Protein AF-A0A506UV73-F1 (afdb_monomer)

Structure (mmCIF, N/CA/C/O backbone):
data_AF-A0A506UV73-F1
#
_entry.id   AF-A0A506UV73-F1
#
loop_
_atom_site.group_PDB
_atom_site.id
_atom_site.type_symbol
_atom_site.label_atom_id
_atom_site.label_alt_id
_atom_site.label_comp_id
_atom_site.label_asym_id
_atom_site.label_entity_id
_atom_site.label_seq_id
_atom_site.pdbx_PDB_ins_code
_atom_site.Cartn_x
_atom_site.Cartn_y
_atom_site.Cartn_z
_atom_site.occupancy
_atom_site.B_iso_or_equiv
_atom_site.auth_seq_id
_atom_site.auth_comp_id
_atom_site.auth_asym_id
_atom_site.auth_atom_id
_atom_site.pdbx_PDB_model_num
ATOM 1 N N . ALA A 1 1 ? 9.030 -14.835 5.294 1.00 77.69 1 ALA A N 1
ATOM 2 C CA . ALA A 1 1 ? 9.624 -13.943 4.277 1.00 77.69 1 ALA A CA 1
ATOM 3 C C . ALA A 1 1 ? 8.869 -12.618 4.320 1.00 77.69 1 ALA A C 1
ATOM 5 O O . ALA A 1 1 ? 7.652 -12.662 4.441 1.00 77.69 1 ALA A O 1
ATOM 6 N N . LEU A 1 2 ? 9.565 -11.475 4.310 1.00 96.19 2 LEU A N 1
ATOM 7 C CA . LEU A 1 2 ? 8.979 -10.156 4.622 1.00 96.19 2 LEU A CA 1
ATOM 8 C C . LEU A 1 2 ? 7.932 -9.689 3.600 1.00 96.19 2 LEU A C 1
ATOM 10 O O . LEU A 1 2 ? 6.946 -9.071 3.979 1.00 96.19 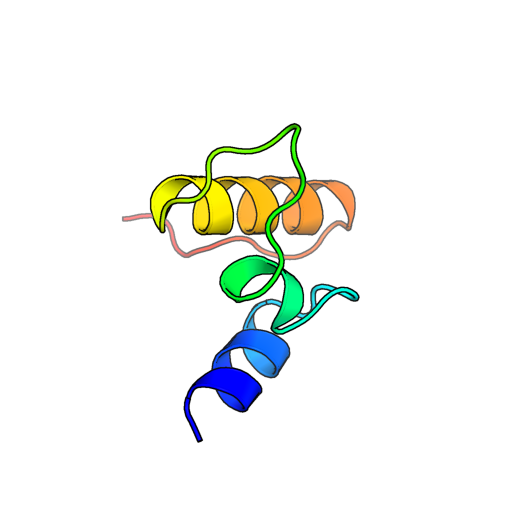2 LEU A O 1
ATOM 14 N N . VAL A 1 3 ? 8.110 -10.047 2.328 1.00 97.06 3 VAL A N 1
ATOM 15 C CA . VAL A 1 3 ? 7.180 -9.696 1.244 1.00 97.06 3 VAL A CA 1
ATOM 16 C C . VAL A 1 3 ? 5.794 -10.314 1.465 1.00 97.06 3 VAL A C 1
ATOM 18 O O . VAL A 1 3 ? 4.798 -9.605 1.422 1.00 97.06 3 VAL A O 1
ATOM 21 N N . PHE A 1 4 ? 5.720 -11.600 1.822 1.00 97.56 4 PHE A N 1
ATOM 22 C CA . PHE A 1 4 ? 4.435 -12.248 2.118 1.00 97.56 4 PHE A CA 1
ATOM 23 C C . PHE A 1 4 ? 3.734 -11.651 3.342 1.00 97.56 4 PHE A C 1
ATOM 25 O O . PHE A 1 4 ? 2.511 -11.649 3.416 1.00 97.56 4 PHE A O 1
ATOM 32 N N . GLU A 1 5 ? 4.494 -11.132 4.310 1.00 98.25 5 GLU A N 1
ATOM 33 C CA . GLU A 1 5 ? 3.907 -10.450 5.464 1.00 98.25 5 GLU A CA 1
ATOM 34 C C . GLU A 1 5 ? 3.329 -9.084 5.074 1.00 98.25 5 GLU A C 1
ATOM 36 O O . GLU A 1 5 ? 2.252 -8.723 5.543 1.00 98.25 5 GLU A O 1
ATOM 41 N N . PHE A 1 6 ? 3.985 -8.357 4.164 1.00 98.00 6 PHE A N 1
ATOM 42 C CA . PHE A 1 6 ? 3.435 -7.133 3.580 1.00 98.00 6 PHE A CA 1
ATOM 43 C C . PHE A 1 6 ? 2.112 -7.404 2.849 1.00 98.00 6 PHE A C 1
ATOM 45 O O . PHE A 1 6 ? 1.117 -6.732 3.122 1.00 98.00 6 PHE A O 1
ATOM 52 N N . GLU A 1 7 ? 2.056 -8.421 1.989 1.00 98.44 7 GLU A N 1
ATOM 53 C CA . GLU A 1 7 ? 0.828 -8.805 1.274 1.00 98.44 7 GLU A CA 1
ATOM 54 C C . GLU A 1 7 ? -0.293 -9.189 2.249 1.00 98.44 7 GLU A C 1
ATOM 56 O O . GLU A 1 7 ? -1.415 -8.690 2.152 1.00 98.44 7 GLU A O 1
ATOM 61 N N . ARG A 1 8 ? 0.031 -10.008 3.258 1.00 98.19 8 ARG A N 1
ATOM 62 C CA . ARG A 1 8 ? -0.921 -10.445 4.286 1.00 98.19 8 ARG A CA 1
ATOM 63 C C . ARG A 1 8 ? -1.486 -9.284 5.109 1.00 98.19 8 ARG A C 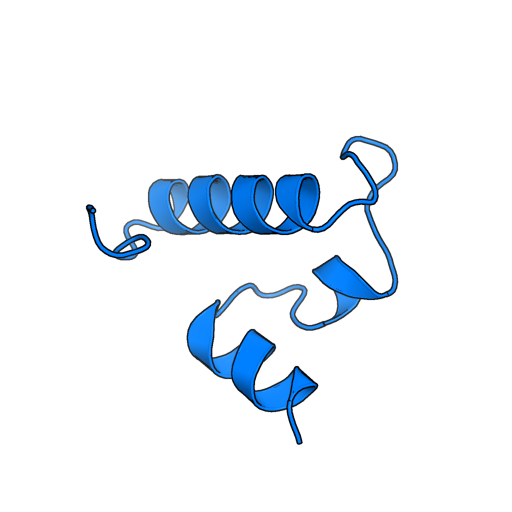1
ATOM 65 O O . ARG A 1 8 ? -2.659 -9.322 5.469 1.00 98.19 8 ARG A O 1
ATOM 72 N N . LEU A 1 9 ? -0.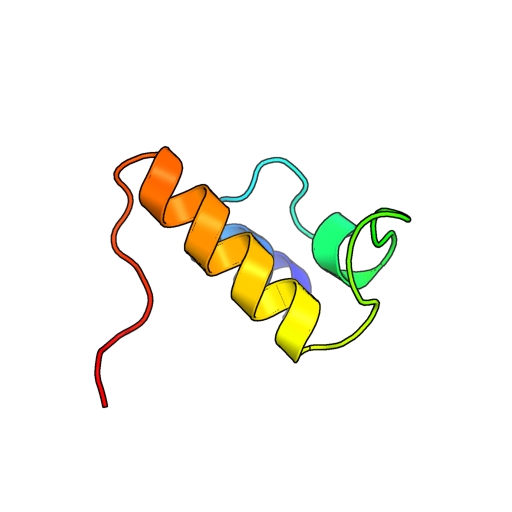661 -8.295 5.460 1.00 97.88 9 LEU A N 1
ATOM 73 C CA . LEU A 1 9 ? -1.070 -7.158 6.294 1.00 97.88 9 LEU A CA 1
ATOM 74 C C . LEU A 1 9 ? -1.815 -6.081 5.501 1.00 97.88 9 LEU A C 1
ATOM 76 O O . LEU A 1 9 ? -2.766 -5.491 6.013 1.00 97.88 9 LEU A O 1
ATOM 80 N N . THR A 1 10 ? -1.369 -5.791 4.278 1.00 98.12 10 THR A N 1
ATOM 81 C CA . THR A 1 10 ? -1.981 -4.750 3.441 1.00 98.12 10 THR A CA 1
ATOM 82 C C . THR A 1 10 ? -3.278 -5.225 2.805 1.00 98.12 10 THR A C 1
ATOM 84 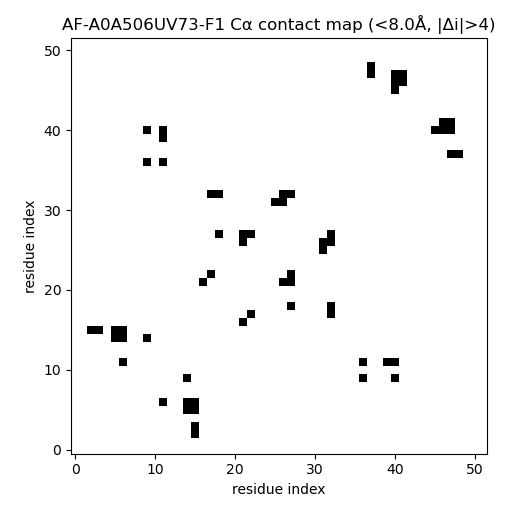O O . THR A 1 10 ? -4.206 -4.422 2.682 1.00 98.12 10 THR A O 1
ATOM 87 N N . GLU A 1 11 ? -3.362 -6.519 2.473 1.00 98.38 11 GLU A N 1
ATOM 88 C CA . GLU A 1 11 ? -4.478 -7.167 1.773 1.00 98.38 11 GLU A CA 1
ATOM 89 C C . GLU A 1 11 ? -4.758 -6.567 0.385 1.00 98.38 11 GLU A C 1
ATOM 91 O O . GLU A 1 11 ? -5.816 -6.820 -0.193 1.00 98.38 11 GLU A O 1
ATOM 96 N N . HIS A 1 12 ? -3.835 -5.754 -0.137 1.00 98.12 12 HIS A N 1
ATOM 97 C CA . HIS A 1 12 ? -3.984 -5.109 -1.432 1.00 98.12 12 HIS A CA 1
ATOM 98 C C . HIS A 1 12 ? -3.900 -6.168 -2.542 1.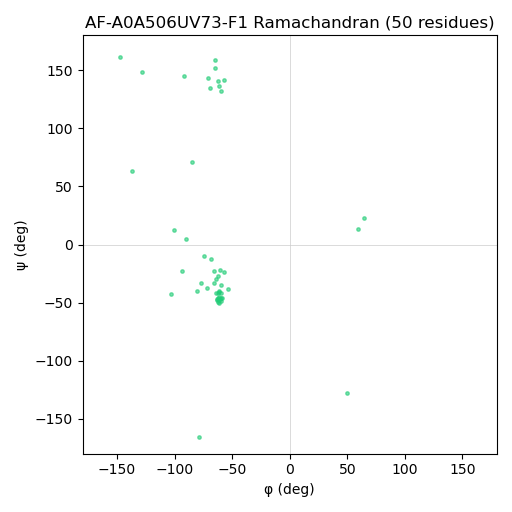00 98.12 12 HIS A C 1
ATOM 100 O O . HIS A 1 12 ? -2.999 -7.008 -2.484 1.00 98.12 12 HIS A O 1
ATOM 106 N N . PRO A 1 13 ? -4.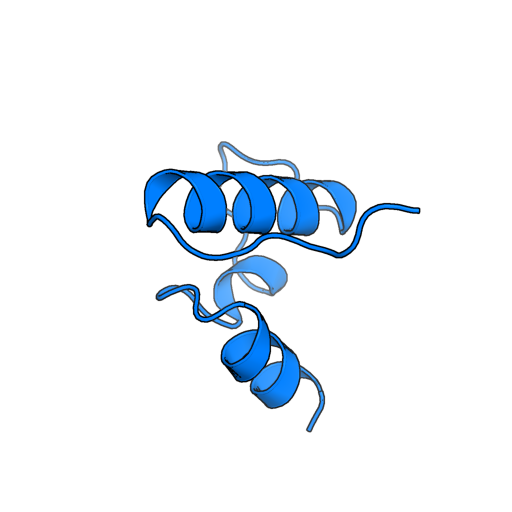790 -6.149 -3.551 1.00 98.00 13 PRO A N 1
ATOM 107 C CA . PRO A 1 13 ? -4.802 -7.154 -4.616 1.00 98.00 13 PRO A CA 1
ATOM 108 C C . PRO A 1 13 ? -3.488 -7.204 -5.403 1.00 98.00 13 PRO A C 1
ATOM 110 O O . PRO A 1 13 ? -3.048 -8.291 -5.760 1.00 98.00 13 PRO A O 1
ATOM 113 N N . ASP A 1 14 ? -2.842 -6.053 -5.598 1.00 97.62 14 ASP A N 1
ATOM 114 C CA . ASP A 1 14 ? -1.553 -5.964 -6.302 1.00 97.62 14 ASP A CA 1
ATOM 115 C C . ASP A 1 14 ? -0.376 -6.475 -5.448 1.00 97.62 14 ASP A C 1
ATOM 117 O O . ASP A 1 14 ? 0.731 -6.647 -5.944 1.00 97.62 14 ASP A O 1
ATOM 121 N N . GLY A 1 15 ? -0.594 -6.737 -4.154 1.00 97.81 15 GLY A N 1
ATOM 122 C CA . GLY A 1 15 ? 0.396 -7.357 -3.281 1.00 97.81 15 GLY A CA 1
ATOM 123 C C . GLY A 1 15 ? 1.769 -6.687 -3.353 1.00 97.81 15 GLY A C 1
ATOM 124 O O . GLY A 1 15 ? 1.900 -5.473 -3.189 1.00 97.81 15 GLY A O 1
ATOM 125 N N . SER A 1 16 ? 2.806 -7.488 -3.583 1.00 97.38 16 SER A N 1
ATOM 126 C CA . S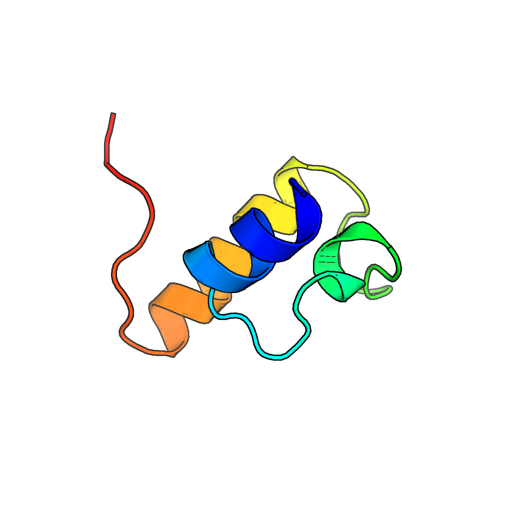ER A 1 16 ? 4.188 -7.019 -3.684 1.00 97.38 16 SER A CA 1
ATOM 127 C C . SER A 1 16 ? 4.507 -6.159 -4.910 1.00 97.38 16 SER A C 1
ATOM 129 O O . SER A 1 16 ? 5.530 -5.465 -4.888 1.00 97.38 16 SER A O 1
ATOM 131 N N . ASP A 1 17 ? 3.629 -6.099 -5.915 1.00 97.50 17 ASP A N 1
ATOM 132 C CA . ASP A 1 17 ? 3.801 -5.204 -7.066 1.00 97.50 17 ASP A CA 1
ATOM 133 C C . ASP A 1 17 ? 3.799 -3.739 -6.626 1.00 97.50 17 ASP A C 1
ATOM 135 O O . ASP A 1 17 ? 4.512 -2.923 -7.202 1.00 97.50 17 ASP A O 1
ATOM 139 N N . LEU A 1 18 ? 3.138 -3.419 -5.508 1.00 97.25 18 LEU A N 1
ATOM 140 C CA . LEU A 1 18 ? 3.219 -2.093 -4.899 1.00 97.25 18 LEU A CA 1
ATOM 141 C C . LEU A 1 18 ? 4.652 -1.659 -4.558 1.00 97.25 18 LEU A C 1
ATOM 143 O O . LEU A 1 18 ? 4.882 -0.460 -4.428 1.00 97.25 18 LEU A O 1
ATOM 147 N N . ILE A 1 19 ? 5.586 -2.596 -4.372 1.00 97.31 19 ILE A N 1
ATOM 148 C CA . ILE A 1 19 ? 6.996 -2.332 -4.045 1.00 97.31 19 ILE A CA 1
ATOM 149 C C . ILE A 1 19 ? 7.891 -2.520 -5.274 1.00 97.31 19 ILE A C 1
ATOM 151 O O . ILE A 1 19 ? 8.815 -1.739 -5.474 1.00 97.31 19 ILE A O 1
ATOM 155 N N . PHE A 1 20 ? 7.661 -3.568 -6.069 1.00 97.00 20 PHE A N 1
ATOM 156 C CA . PHE A 1 20 ? 8.572 -3.945 -7.159 1.00 97.00 20 PHE A CA 1
ATOM 157 C C . PHE A 1 20 ? 8.194 -3.356 -8.521 1.00 97.00 20 PHE A C 1
ATOM 159 O O . PHE A 1 20 ? 9.060 -3.240 -9.387 1.00 97.00 20 PHE A O 1
ATOM 166 N N . TYR A 1 21 ? 6.925 -2.990 -8.706 1.00 96.50 21 TYR A N 1
ATOM 167 C CA . TYR A 1 21 ? 6.357 -2.507 -9.965 1.00 96.50 21 TYR A CA 1
ATOM 168 C C . TYR A 1 21 ? 5.437 -1.300 -9.705 1.00 96.50 21 TYR A C 1
ATOM 170 O O . TYR A 1 21 ? 4.225 -1.376 -9.925 1.00 96.50 21 TYR A O 1
ATOM 178 N N . PRO A 1 22 ? 5.992 -0.183 -9.198 1.00 93.38 22 PRO A N 1
ATOM 179 C CA . PRO A 1 22 ? 5.227 1.027 -8.918 1.00 93.38 22 PRO A CA 1
ATOM 180 C C . PRO A 1 22 ? 4.508 1.532 -10.175 1.00 93.38 22 PRO A C 1
ATOM 182 O O . PRO A 1 22 ? 5.056 1.508 -11.277 1.00 93.38 22 PRO A O 1
ATOM 185 N N . ARG A 1 23 ? 3.280 2.026 -9.999 1.00 91.69 23 ARG A N 1
ATOM 186 C CA . ARG A 1 23 ? 2.523 2.676 -11.074 1.00 91.69 23 ARG A CA 1
ATOM 187 C C . ARG A 1 23 ? 3.129 4.040 -11.402 1.00 91.69 23 ARG A C 1
ATOM 189 O O . ARG A 1 23 ? 3.520 4.769 -10.495 1.00 91.69 23 ARG A O 1
ATOM 196 N N . ASP A 1 24 ? 3.124 4.412 -12.681 1.00 93.19 24 ASP A N 1
ATOM 197 C CA . ASP A 1 24 ? 3.685 5.687 -13.163 1.00 93.19 24 ASP A CA 1
ATOM 198 C C . ASP A 1 24 ? 3.012 6.932 -12.547 1.00 93.19 24 ASP A C 1
ATOM 200 O O . ASP A 1 24 ? 3.586 8.020 -12.546 1.00 93.19 24 ASP A O 1
ATOM 204 N N . ASP A 1 25 ? 1.783 6.794 -12.036 1.00 92.19 25 ASP A N 1
ATOM 205 C CA . ASP A 1 25 ? 0.990 7.868 -11.426 1.00 92.19 25 ASP A CA 1
ATOM 206 C C . ASP A 1 25 ? 1.211 8.028 -9.911 1.00 92.19 25 ASP A C 1
ATOM 208 O O . ASP A 1 25 ? 0.565 8.863 -9.268 1.00 92.19 25 ASP A O 1
ATOM 212 N N . ARG A 1 26 ? 2.142 7.262 -9.334 1.00 92.25 26 ARG A N 1
ATOM 213 C CA . ARG A 1 26 ? 2.493 7.285 -7.914 1.00 92.25 26 ARG A CA 1
ATOM 214 C C . ARG A 1 26 ? 3.999 7.453 -7.741 1.00 92.25 26 ARG A C 1
ATOM 216 O O . ARG A 1 26 ? 4.797 6.958 -8.524 1.00 92.25 26 ARG A O 1
ATOM 223 N N . GLU A 1 27 ? 4.396 8.118 -6.663 1.00 93.12 27 GLU A N 1
ATOM 224 C CA . GLU A 1 27 ? 5.796 8.172 -6.248 1.00 93.12 27 GLU A CA 1
ATOM 225 C C . GLU A 1 27 ? 6.359 6.763 -5.967 1.00 93.12 27 GLU A C 1
ATOM 227 O O . GLU A 1 27 ? 5.739 5.965 -5.255 1.00 93.12 27 GLU A O 1
ATOM 232 N N . ASP A 1 28 ? 7.543 6.468 -6.510 1.00 96.75 28 ASP A N 1
ATOM 233 C CA . ASP A 1 28 ? 8.310 5.252 -6.220 1.00 96.75 28 ASP A CA 1
ATOM 234 C C . ASP A 1 28 ? 9.157 5.438 -4.950 1.00 96.75 28 ASP A C 1
ATOM 236 O O . ASP A 1 28 ? 10.375 5.629 -4.986 1.00 96.75 28 ASP A O 1
ATOM 240 N N . SER A 1 29 ? 8.473 5.483 -3.808 1.00 97.38 29 SER A N 1
ATOM 241 C CA . SER A 1 29 ? 9.080 5.645 -2.486 1.00 97.38 29 SER A CA 1
ATOM 242 C C . SER A 1 29 ? 8.282 4.901 -1.409 1.00 97.38 29 SER A C 1
ATOM 244 O O . SER A 1 29 ? 7.103 4.587 -1.616 1.00 97.38 29 SER A O 1
ATOM 246 N N . PRO A 1 30 ? 8.875 4.622 -0.229 1.00 97.31 30 PRO A N 1
ATOM 247 C CA . PRO A 1 30 ? 8.139 4.061 0.906 1.00 97.31 30 PRO A CA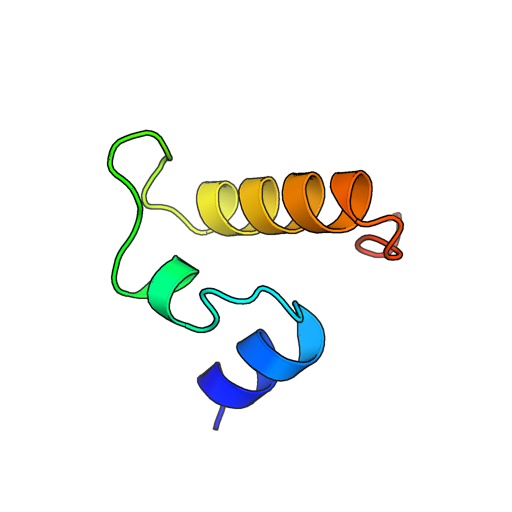 1
ATOM 248 C C . PRO A 1 30 ? 6.896 4.882 1.279 1.00 97.31 30 PRO A C 1
ATOM 250 O O . PRO A 1 30 ? 5.845 4.317 1.588 1.00 97.31 30 PRO A O 1
ATOM 253 N N . GLU A 1 31 ? 6.987 6.208 1.213 1.00 97.88 31 GLU A N 1
ATOM 254 C CA . GLU A 1 31 ? 5.883 7.133 1.464 1.00 97.88 31 GLU A CA 1
ATOM 255 C C . GLU A 1 31 ? 4.763 6.971 0.427 1.00 97.88 31 GLU A C 1
ATOM 257 O O . GLU A 1 31 ? 3.586 6.937 0.803 1.00 97.88 31 GLU A O 1
ATOM 262 N N . GLY A 1 32 ? 5.118 6.799 -0.852 1.00 97.50 32 GLY A N 1
ATOM 263 C CA . GLY A 1 32 ? 4.180 6.489 -1.933 1.00 97.50 32 GLY A CA 1
ATOM 264 C C . GLY A 1 32 ? 3.414 5.187 -1.687 1.00 97.50 32 GLY A C 1
ATOM 265 O O . GLY A 1 32 ? 2.182 5.170 -1.768 1.00 97.50 32 GLY A O 1
ATOM 266 N N . VAL A 1 33 ? 4.117 4.125 -1.276 1.00 97.88 33 VAL A N 1
ATOM 267 C CA . VAL A 1 33 ? 3.504 2.834 -0.908 1.00 97.88 33 VAL A CA 1
ATOM 268 C C . VAL A 1 33 ? 2.547 2.990 0.273 1.00 97.88 33 VAL A C 1
ATOM 270 O O . VAL A 1 33 ? 1.410 2.518 0.226 1.00 97.88 33 VAL A O 1
ATOM 273 N N . VAL A 1 34 ? 2.974 3.670 1.341 1.00 97.44 34 VAL A N 1
ATOM 274 C CA . VAL A 1 34 ? 2.135 3.886 2.531 1.00 97.44 34 VAL A CA 1
ATOM 275 C C . VAL A 1 34 ? 0.879 4.682 2.183 1.00 97.44 34 VAL A C 1
ATOM 277 O O . VAL A 1 34 ? -0.203 4.361 2.684 1.00 97.44 34 VAL A O 1
ATOM 280 N N . LYS A 1 35 ? 1.005 5.709 1.337 1.00 97.25 35 LYS A N 1
ATOM 281 C CA . LYS A 1 35 ? -0.124 6.521 0.881 1.00 97.25 35 LYS A CA 1
ATOM 282 C C . LYS A 1 35 ? -1.136 5.678 0.107 1.00 97.25 35 LYS A C 1
ATOM 284 O O . LYS A 1 35 ? -2.313 5.698 0.460 1.00 97.25 35 LYS A O 1
ATOM 289 N N . GLU A 1 36 ? -0.684 4.894 -0.867 1.00 97.44 36 GLU A N 1
ATOM 290 C CA . GLU A 1 36 ? -1.570 4.030 -1.653 1.00 97.44 36 GLU A CA 1
ATOM 291 C C . GLU A 1 36 ? -2.283 2.991 -0.781 1.00 97.44 36 GLU A C 1
ATOM 293 O O . GLU A 1 36 ? -3.502 2.839 -0.870 1.00 97.44 36 GLU A O 1
ATOM 298 N N . VAL A 1 37 ? -1.561 2.333 0.134 1.00 97.81 37 VAL A N 1
ATOM 299 C CA . VAL A 1 37 ? -2.167 1.374 1.071 1.00 97.81 37 VAL A CA 1
ATOM 300 C C . VAL A 1 37 ? -3.228 2.055 1.944 1.00 97.81 37 VAL A C 1
ATOM 302 O O . VAL A 1 37 ? -4.295 1.479 2.162 1.00 97.81 37 VAL A O 1
ATOM 305 N N . LYS A 1 38 ? -2.979 3.278 2.436 1.00 97.75 38 LYS A N 1
ATOM 306 C CA . LYS A 1 38 ? -3.970 4.046 3.213 1.00 97.75 38 LYS A CA 1
ATOM 307 C C . LYS A 1 38 ? -5.225 4.342 2.396 1.00 97.75 38 LYS A C 1
ATOM 309 O O . LYS A 1 38 ? -6.328 4.080 2.875 1.00 97.75 38 LYS A O 1
ATOM 314 N N . GLU A 1 39 ? -5.057 4.875 1.190 1.00 97.69 39 GLU A N 1
ATOM 315 C CA . GLU A 1 39 ? -6.159 5.257 0.301 1.00 97.69 39 GLU A CA 1
ATOM 316 C C . GLU A 1 39 ? -6.994 4.041 -0.106 1.00 97.69 39 GLU A C 1
ATOM 318 O O . GLU A 1 39 ? -8.219 4.052 0.037 1.00 97.69 39 GLU A O 1
ATOM 323 N N . TRP A 1 40 ? -6.345 2.954 -0.529 1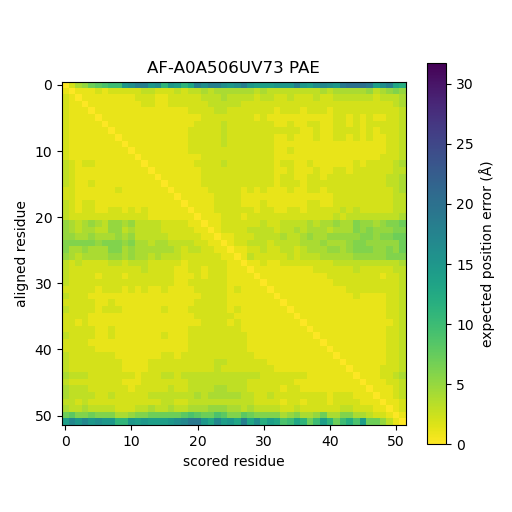.00 98.06 40 TRP A N 1
ATOM 324 C CA . TRP A 1 40 ? -7.041 1.731 -0.909 1.00 98.06 40 TRP A CA 1
ATOM 325 C C . TRP A 1 40 ? -7.802 1.120 0.269 1.00 98.06 40 TRP A C 1
ATOM 327 O O . TRP A 1 40 ? -8.983 0.796 0.130 1.00 98.06 40 TRP A O 1
ATOM 337 N N . ARG A 1 41 ? -7.180 0.999 1.452 1.00 98.44 41 ARG A N 1
ATOM 338 C CA . ARG A 1 41 ? -7.861 0.426 2.626 1.00 98.44 41 ARG A CA 1
ATOM 339 C C . ARG A 1 41 ? -9.065 1.269 3.045 1.00 98.44 41 ARG A C 1
ATOM 341 O O . ARG A 1 41 ? -10.124 0.697 3.295 1.00 98.44 41 ARG A O 1
ATOM 348 N N . ALA A 1 42 ? -8.940 2.597 3.038 1.00 98.25 42 ALA A N 1
ATOM 349 C CA . ALA A 1 42 ? -10.052 3.502 3.326 1.00 98.25 42 ALA A CA 1
ATOM 350 C C . ALA A 1 42 ? -11.207 3.338 2.319 1.00 98.25 42 ALA A C 1
ATOM 352 O O . ALA A 1 42 ? -12.356 3.173 2.730 1.00 98.25 42 ALA A O 1
ATOM 353 N N . ASN A 1 43 ? -10.903 3.288 1.017 1.00 98.38 43 ASN A N 1
ATOM 354 C CA . ASN A 1 43 ? -11.900 3.102 -0.047 1.00 98.38 43 ASN A CA 1
ATOM 355 C C . ASN A 1 43 ? -12.593 1.729 -0.003 1.00 98.38 43 ASN A C 1
ATOM 357 O O . ASN A 1 43 ? -13.709 1.587 -0.496 1.00 98.38 43 ASN A O 1
ATOM 361 N N . ASN A 1 44 ? -11.956 0.726 0.607 1.00 98.31 44 ASN A N 1
ATOM 362 C CA . ASN A 1 44 ? -12.491 -0.630 0.764 1.00 98.31 44 ASN A CA 1
ATOM 363 C C . ASN A 1 44 ? -13.073 -0.895 2.166 1.00 98.31 44 ASN A C 1
ATOM 365 O O . ASN A 1 44 ? -13.324 -2.048 2.520 1.00 98.31 44 ASN A O 1
ATOM 369 N N . GLY A 1 45 ? -13.269 0.145 2.987 1.00 98.00 45 GLY A N 1
ATOM 370 C CA . GLY A 1 45 ? -13.849 0.014 4.328 1.00 98.00 45 GLY A CA 1
ATOM 371 C C . GLY A 1 45 ? -12.997 -0.807 5.303 1.00 98.00 45 GLY A C 1
ATOM 372 O O . GLY A 1 45 ? -13.523 -1.361 6.269 1.00 98.00 45 GLY A O 1
ATOM 373 N N . LYS A 1 46 ? -11.688 -0.918 5.052 1.00 98.12 46 LYS A N 1
ATOM 374 C CA . LYS A 1 46 ? -10.742 -1.635 5.911 1.00 98.12 46 LYS A CA 1
ATOM 375 C C . LYS A 1 46 ? -10.111 -0.684 6.934 1.00 98.12 46 LYS A C 1
ATOM 377 O O . LYS A 1 46 ? -9.824 0.468 6.607 1.00 98.12 46 LYS A O 1
ATOM 382 N N . PRO A 1 47 ? -9.829 -1.158 8.163 1.00 97.31 47 PRO A N 1
ATOM 383 C CA . PRO A 1 47 ? -9.128 -0.351 9.154 1.00 97.31 47 PRO A CA 1
ATOM 384 C C . PRO A 1 47 ? -7.729 0.021 8.650 1.00 97.31 47 PRO A C 1
ATOM 386 O O . PRO A 1 47 ? -7.023 -0.820 8.081 1.00 97.31 47 PRO A O 1
ATOM 389 N N . GLY A 1 48 ? -7.345 1.281 8.852 1.00 96.06 48 GLY A N 1
ATOM 390 C CA . GLY A 1 48 ? -6.029 1.810 8.501 1.00 96.06 48 GLY A CA 1
ATOM 391 C C . GLY A 1 48 ? -4.937 1.451 9.514 1.00 96.06 48 GLY A C 1
ATOM 392 O O . GLY A 1 48 ? -5.104 0.580 10.369 1.00 96.06 48 GLY A O 1
ATOM 393 N N . PHE A 1 49 ? -3.800 2.141 9.410 1.00 96.50 49 PHE A N 1
ATOM 394 C CA . PHE A 1 49 ? -2.737 2.071 10.414 1.00 96.50 49 PHE A CA 1
ATOM 395 C C . PHE A 1 49 ? -3.214 2.632 11.759 1.00 96.50 49 PHE A C 1
ATOM 397 O O . PHE A 1 49 ? -4.166 3.406 11.812 1.00 96.50 49 PHE A O 1
ATOM 404 N N . LYS A 1 50 ? -2.538 2.243 12.843 1.00 95.44 50 LYS A N 1
ATOM 405 C CA . LYS A 1 50 ? -2.790 2.813 14.169 1.00 95.44 50 LYS A CA 1
ATOM 406 C C . LYS A 1 50 ? -2.481 4.310 14.161 1.00 95.44 50 LYS A C 1
ATOM 408 O O . LYS A 1 50 ? -1.476 4.715 13.575 1.00 95.44 50 LYS A O 1
ATOM 413 N N . ASP A 1 51 ? -3.316 5.080 14.846 1.00 92.44 51 ASP A N 1
ATOM 414 C CA . ASP A 1 51 ? -2.985 6.453 15.214 1.00 92.44 51 ASP A CA 1
ATOM 415 C C . ASP A 1 51 ? -1.791 6.456 16.185 1.00 92.44 51 ASP A C 1
ATOM 417 O O . ASP A 1 51 ? -1.552 5.462 16.884 1.00 92.44 51 ASP A O 1
ATOM 421 N N . SER A 1 52 ? -1.023 7.548 16.166 1.00 77.25 52 SER A N 1
ATOM 422 C CA . SER A 1 52 ? 0.173 7.745 17.000 1.00 77.25 52 SER A CA 1
ATOM 423 C C . SER A 1 52 ? -0.114 7.698 18.497 1.00 77.25 52 SER A C 1
ATOM 425 O O . SER A 1 52 ? -1.157 8.245 18.921 1.00 77.25 52 SER A O 1
#

Solvent-accessible surface area (backbone atoms only — not comparable to full-atom values): 3314 Å² total; per-residue (Å²): 112,73,62,62,51,49,28,69,72,68,64,47,91,65,38,61,38,59,76,80,57,59,55,93,92,50,62,88,44,75,67,35,42,52,49,51,53,46,54,52,28,55,77,68,77,40,84,69,80,83,80,134

Nearest PDB structures (foldseek):
  3u43-assembly2_A-2  TM=9.978E-01  e=5.857E-07  Escherichia coli
  2wpt-assembly1_A  TM=9.925E-01  e=6.270E-07  Escherichia coli
  2erh-assembly1_A  TM=9.942E-01  e=2.284E-06  Escherichia coli
  1ujz-assembly1_A  TM=9.968E-01  e=2.617E-06  Escherichia coli
  2k5x-assembly1_A  TM=9.151E-01  e=1.434E-05  Escherichia coli

Radius of gyration: 10.83 Å; Cα contacts (8 Å, |Δi|>4): 32; chains: 1; bounding box: 24×22×30 Å

Organism: NCBI:txid2562439

Foldseek 3Di:
DVQVVQCVVLVDPCRCCLQVPPDPVFDNDPVRSLVVSQVVCVVVVHDHDDDD

InterPro domains:
  IPR000290 Colicin immunity protein/pyocin immunity protein [PF01320] (2-42)
  IPR000290 Colicin immunity protein/pyocin immunity protein [PR01299] (6-22)
  IPR000290 Colicin immunity protein/pyocin immunity protein [PR01299] (29-50)
  IPR000290 Colicin immunity protein/pyocin immunity protein [cd16363] (1-50)
  IPR035900 Colicin E immunity protein superfamily [G3DSA:1.10.1200.20] (1-52)
  IPR035900 Colicin E immunity protein superfamily [SSF47345] (2-51)

Mean predicted aligned error: 2.41 Å

Secondary structure (DSSP, 8-state):
-HHHHHHHHH--TTTTHHHHS--TTS-SSHHHHHHHHHHHHHHTT---SPP-

Sequence (52 aa):
ALVFEFERLTEHPDGSDLIFYPRDDREDSPEGVVKEVKEWRANNGKPGFKDS

pLDDT: mean 96.13, std 4.15, range [77.25, 98.44]